Protein AF-A0AAW2AUR6-F1 (afdb_monomer_lite)

Sequence (109 aa):
MASLSLTTDLASWASHFQVKNNAVDNLLKILQKHGHTHLPSSARSLLKTPRHIPTMQKCGMEYLHYPLRQQLLNILKKYLAEEILDHDTINLSFSIDGLPLFKSSVKVM

Secondary structure (DSSP, 8-state):
-----HHHHHHHHHHHTT--HHHHHHHHHHHHHTT-TTS-SSHHHHTT--SS---EEETTEEE----HHHHHHHHHTTS-HHHHTT--------------SS-------

Organism: Culter alburnus (NCBI:txid194366)

Radius of gyration: 20.09 Å; chains: 1; bounding box: 43×45×40 Å

Structure (mmCIF, N/CA/C/O backbone):
data_AF-A0AAW2AUR6-F1
#
_entry.id   AF-A0AAW2AUR6-F1
#
loop_
_atom_site.group_PDB
_atom_site.id
_atom_site.type_symbol
_atom_site.label_atom_id
_atom_site.label_alt_id
_atom_site.label_comp_id
_atom_site.label_asym_id
_atom_site.label_entity_id
_atom_site.label_seq_id
_atom_site.pdbx_PDB_ins_code
_atom_site.Cartn_x
_atom_site.Cartn_y
_atom_site.Cartn_z
_atom_site.occupancy
_atom_site.B_iso_or_equiv
_atom_site.auth_seq_id
_atom_site.auth_comp_id
_atom_site.auth_asym_id
_atom_site.auth_atom_id
_atom_site.pdbx_PDB_model_num
ATOM 1 N N . MET A 1 1 ? -24.665 9.298 -9.744 1.00 34.56 1 MET A N 1
ATOM 2 C CA . MET A 1 1 ? -23.488 9.924 -9.105 1.00 34.56 1 MET A CA 1
ATOM 3 C C . MET A 1 1 ? -23.235 9.180 -7.806 1.00 34.56 1 MET A C 1
ATOM 5 O O . MET A 1 1 ? -24.076 9.254 -6.923 1.00 34.56 1 MET A O 1
ATOM 9 N N . ALA A 1 2 ? -22.188 8.354 -7.733 1.00 40.78 2 ALA A N 1
ATOM 10 C CA . ALA A 1 2 ? -21.896 7.599 -6.515 1.00 40.78 2 ALA A CA 1
ATOM 11 C C . ALA A 1 2 ? -21.442 8.582 -5.427 1.00 40.78 2 ALA A C 1
ATOM 13 O O . ALA A 1 2 ? -20.516 9.354 -5.658 1.00 40.78 2 ALA A O 1
ATOM 14 N N . SER A 1 3 ? -22.111 8.589 -4.274 1.00 44.19 3 SER A N 1
ATOM 15 C CA . SER A 1 3 ? -21.669 9.357 -3.110 1.00 44.19 3 SER A CA 1
ATOM 16 C C . SER A 1 3 ? -20.262 8.896 -2.725 1.00 44.19 3 SER A C 1
ATOM 18 O O . SER A 1 3 ? -20.088 7.738 -2.332 1.00 44.19 3 SER A O 1
ATOM 20 N N . LEU A 1 4 ? -19.266 9.772 -2.859 1.00 57.16 4 LEU A N 1
ATOM 21 C CA . LEU A 1 4 ? -17.928 9.541 -2.317 1.00 57.16 4 LEU A CA 1
ATOM 22 C C . LEU A 1 4 ? -18.075 9.379 -0.803 1.00 57.16 4 LEU A C 1
ATOM 24 O O . LEU A 1 4 ? -18.621 10.253 -0.130 1.00 57.16 4 LEU A O 1
ATOM 28 N N . SER A 1 5 ? -17.688 8.219 -0.276 1.00 85.19 5 SER A N 1
ATOM 29 C CA . SER A 1 5 ? -17.722 7.993 1.163 1.00 85.19 5 SER A CA 1
ATOM 30 C C . SER A 1 5 ? -16.418 8.496 1.767 1.00 85.19 5 SER A C 1
ATOM 32 O O . SER A 1 5 ? -15.353 8.393 1.161 1.00 85.19 5 SER A O 1
ATOM 34 N N . LEU A 1 6 ? -16.467 8.973 3.009 1.00 91.69 6 LEU A N 1
ATOM 35 C CA . LEU A 1 6 ? -15.263 9.350 3.755 1.00 91.69 6 LEU A CA 1
ATOM 36 C C . LEU A 1 6 ? -14.192 8.239 3.721 1.00 91.69 6 LEU A C 1
ATOM 38 O O . LEU A 1 6 ? -12.995 8.505 3.685 1.00 91.69 6 LEU A O 1
ATOM 42 N N . THR A 1 7 ? -14.623 6.976 3.675 1.00 92.00 7 THR A N 1
ATOM 43 C CA . THR A 1 7 ? -13.746 5.812 3.519 1.00 92.00 7 THR A CA 1
ATOM 44 C C . THR A 1 7 ? -12.966 5.829 2.201 1.00 92.00 7 THR A C 1
ATOM 46 O O . THR A 1 7 ? -11.772 5.537 2.215 1.00 92.00 7 THR A O 1
ATOM 49 N N . THR A 1 8 ? -13.604 6.153 1.069 1.00 91.25 8 THR A N 1
ATOM 50 C CA . THR A 1 8 ? -12.920 6.213 -0.234 1.00 91.25 8 THR A CA 1
ATOM 51 C C . THR A 1 8 ? -11.937 7.373 -0.305 1.00 91.25 8 THR A C 1
ATOM 53 O O . THR A 1 8 ? -10.833 7.188 -0.816 1.00 91.25 8 THR A O 1
ATOM 56 N N . ASP A 1 9 ? -12.285 8.521 0.274 1.00 94.06 9 ASP A N 1
ATOM 57 C CA . ASP A 1 9 ? -11.413 9.698 0.273 1.00 94.06 9 ASP A CA 1
ATOM 58 C C . ASP A 1 9 ? -10.175 9.469 1.142 1.00 94.06 9 ASP A C 1
ATOM 60 O O . ASP A 1 9 ? -9.055 9.725 0.704 1.00 94.06 9 ASP A O 1
ATOM 64 N N . LEU A 1 10 ? -10.349 8.882 2.330 1.00 95.38 10 LEU A N 1
ATOM 65 C CA . LEU A 1 10 ? -9.234 8.507 3.203 1.00 95.38 10 LEU A CA 1
ATOM 66 C C . LEU A 1 10 ? -8.331 7.445 2.565 1.00 95.38 10 LEU A C 1
ATOM 68 O O . LEU A 1 10 ? -7.110 7.531 2.686 1.00 95.38 10 LEU A O 1
ATOM 72 N N . ALA A 1 11 ? -8.905 6.452 1.879 1.00 93.81 11 ALA A N 1
ATOM 73 C CA . ALA A 1 11 ? -8.126 5.430 1.182 1.00 93.81 11 ALA A CA 1
ATOM 74 C C . ALA A 1 11 ? -7.310 6.027 0.021 1.00 93.81 11 ALA A C 1
ATOM 76 O O . ALA A 1 11 ? -6.135 5.686 -0.151 1.00 93.81 11 ALA A O 1
ATOM 77 N N . SER A 1 12 ? -7.921 6.937 -0.745 1.00 92.94 12 SER A N 1
ATOM 78 C CA . SER A 1 12 ? -7.265 7.664 -1.834 1.00 92.94 12 SER A CA 1
ATOM 79 C C . SER A 1 12 ? -6.147 8.560 -1.304 1.00 92.94 12 SER A C 1
ATOM 81 O O . SER A 1 12 ? -5.016 8.462 -1.770 1.00 92.94 12 SER A O 1
ATOM 83 N N . TRP A 1 13 ? -6.421 9.348 -0.261 1.00 96.00 13 TRP A N 1
ATOM 84 C CA . TRP A 1 13 ? -5.444 10.204 0.410 1.00 96.00 13 TRP A CA 1
ATOM 85 C C . TRP A 1 13 ? -4.244 9.406 0.932 1.00 96.00 13 TRP A C 1
ATOM 87 O O . TRP A 1 13 ? -3.100 9.726 0.609 1.00 96.00 13 TRP A O 1
ATOM 97 N N . ALA A 1 14 ? -4.493 8.327 1.677 1.00 95.44 14 ALA A N 1
ATOM 98 C CA . ALA A 1 14 ? -3.430 7.499 2.237 1.00 95.44 14 ALA A CA 1
ATOM 99 C C . ALA A 1 14 ? -2.537 6.902 1.138 1.00 95.44 14 ALA A C 1
ATOM 101 O O . ALA A 1 14 ? -1.313 6.883 1.273 1.00 95.44 14 ALA A O 1
ATOM 102 N N . SER A 1 15 ? -3.148 6.458 0.035 1.00 90.81 15 SER A N 1
ATOM 103 C CA . SER A 1 15 ? -2.433 5.884 -1.109 1.00 90.81 15 SER A CA 1
ATOM 104 C C . SER A 1 15 ? -1.677 6.942 -1.913 1.00 90.81 15 SER A C 1
ATOM 106 O O . SER A 1 15 ? -0.549 6.703 -2.336 1.00 90.81 15 SER A O 1
ATOM 108 N N . HIS A 1 16 ? -2.268 8.119 -2.114 1.00 92.06 16 HIS A N 1
ATOM 109 C CA . HIS A 1 16 ? -1.662 9.214 -2.865 1.00 92.06 16 HIS A CA 1
ATOM 110 C C . HIS A 1 16 ? -0.404 9.742 -2.169 1.00 92.06 16 HIS A C 1
ATOM 112 O O . HIS A 1 16 ? 0.638 9.875 -2.801 1.00 92.06 16 HIS A O 1
ATOM 118 N N . PHE A 1 17 ? -0.478 9.958 -0.854 1.00 94.19 17 PHE A N 1
ATOM 119 C CA . PHE A 1 17 ? 0.636 10.484 -0.061 1.00 94.19 17 PHE A CA 1
ATOM 120 C C . PHE A 1 17 ? 1.558 9.400 0.517 1.00 94.19 17 PHE A C 1
ATOM 122 O O . PHE A 1 17 ? 2.453 9.724 1.294 1.00 94.19 17 PHE A O 1
ATOM 129 N N . GLN A 1 18 ? 1.350 8.123 0.164 1.00 91.31 18 GLN A N 1
ATOM 130 C CA . GLN A 1 18 ? 2.140 6.989 0.670 1.00 91.31 18 GLN A CA 1
ATOM 131 C C . GLN A 1 18 ? 2.256 6.998 2.207 1.00 91.31 18 GLN A C 1
ATOM 133 O O . GLN A 1 18 ? 3.324 6.795 2.792 1.00 91.31 18 GLN A O 1
ATOM 138 N N . VAL A 1 19 ? 1.137 7.277 2.881 1.00 95.38 19 VAL A N 1
ATOM 139 C CA . VAL A 1 19 ? 1.097 7.435 4.337 1.00 95.38 19 VAL A CA 1
ATOM 140 C C . VAL A 1 19 ? 1.359 6.086 5.000 1.00 95.38 19 VAL A C 1
ATOM 142 O O . VAL A 1 19 ? 0.724 5.082 4.678 1.00 95.38 19 VAL A O 1
ATOM 145 N N . LYS A 1 20 ? 2.279 6.051 5.970 1.00 95.06 20 LYS A N 1
ATOM 146 C CA . LYS A 1 20 ? 2.590 4.824 6.714 1.00 95.06 20 LYS A CA 1
ATOM 147 C C . LYS A 1 20 ? 1.342 4.283 7.420 1.00 95.06 20 LYS A C 1
ATOM 149 O O . LYS A 1 20 ? 0.616 5.030 8.077 1.00 95.06 20 LYS A O 1
ATOM 154 N N . ASN A 1 21 ? 1.144 2.964 7.353 1.00 93.75 21 ASN A N 1
ATOM 155 C CA . ASN A 1 21 ? -0.037 2.294 7.913 1.00 93.75 21 ASN A CA 1
ATOM 156 C C . ASN A 1 21 ? -0.271 2.614 9.399 1.00 93.75 21 ASN A C 1
ATOM 158 O O . ASN A 1 21 ? -1.411 2.802 9.799 1.00 93.75 21 ASN A O 1
ATOM 162 N N . ASN A 1 22 ? 0.785 2.753 10.207 1.00 96.50 22 ASN A N 1
ATOM 163 C CA . ASN A 1 22 ? 0.653 3.104 11.626 1.00 96.50 22 ASN A CA 1
ATOM 164 C C . ASN A 1 22 ? 0.031 4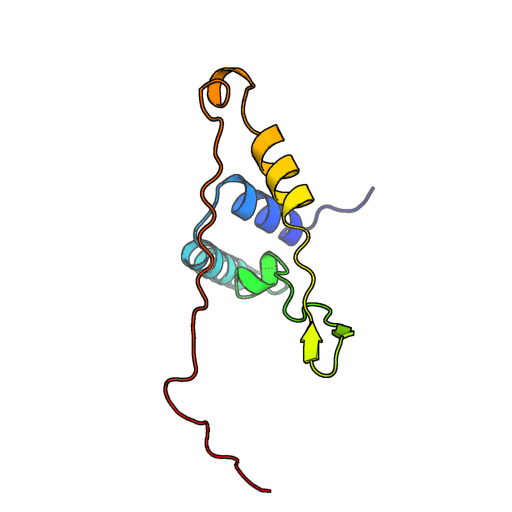.497 11.855 1.00 96.50 22 ASN A C 1
ATOM 166 O O . ASN A 1 22 ? -0.723 4.690 12.808 1.00 96.50 22 ASN A O 1
ATOM 170 N N . ALA A 1 23 ? 0.327 5.466 10.987 1.00 97.19 23 ALA A N 1
ATOM 171 C CA . ALA A 1 23 ? -0.255 6.801 11.041 1.00 97.19 23 ALA A CA 1
ATOM 172 C C . ALA A 1 23 ? -1.729 6.767 10.617 1.00 97.19 23 ALA A C 1
ATOM 174 O O . ALA A 1 23 ? -2.570 7.359 11.292 1.00 97.19 23 ALA A O 1
ATOM 175 N N . VAL A 1 24 ? -2.052 6.007 9.565 1.00 96.94 24 VAL A N 1
ATOM 176 C CA . VAL A 1 24 ? -3.438 5.776 9.129 1.00 96.94 24 VAL A CA 1
ATOM 177 C C . VAL A 1 24 ? -4.251 5.088 10.232 1.00 96.94 24 VAL A C 1
ATOM 179 O O . VAL A 1 24 ? -5.346 5.542 10.547 1.00 96.94 24 VAL A O 1
ATOM 182 N N . ASP A 1 25 ? -3.711 4.053 10.880 1.00 96.69 25 ASP A N 1
ATOM 183 C CA . ASP A 1 25 ? -4.362 3.354 11.996 1.00 96.69 25 ASP A CA 1
ATOM 184 C C . ASP A 1 25 ? -4.697 4.310 13.149 1.00 96.69 25 ASP A C 1
ATOM 186 O O . ASP A 1 25 ? -5.801 4.281 13.695 1.00 96.69 25 ASP A O 1
ATOM 190 N N . ASN A 1 26 ? -3.750 5.174 13.529 1.00 97.56 26 ASN A N 1
ATOM 191 C CA . ASN A 1 26 ? -3.971 6.158 14.587 1.00 97.56 26 ASN A CA 1
ATOM 192 C C . ASN A 1 26 ? -5.014 7.206 14.187 1.00 97.56 26 ASN A C 1
ATOM 194 O O . ASN A 1 26 ? -5.886 7.524 14.997 1.00 97.56 26 ASN A O 1
ATOM 198 N N . LEU A 1 27 ? -4.982 7.690 12.943 1.00 97.44 27 LEU A N 1
ATOM 199 C CA . LEU A 1 27 ? -5.990 8.613 12.425 1.00 97.44 27 LEU A CA 1
ATOM 200 C C . LEU A 1 27 ? -7.391 7.987 12.450 1.00 97.44 27 LEU A C 1
ATOM 202 O O . LEU A 1 27 ? -8.330 8.606 12.940 1.00 97.44 27 LEU A O 1
ATOM 206 N N . LEU A 1 28 ? -7.535 6.742 11.992 1.00 96.56 28 LEU A N 1
ATOM 207 C CA . LEU A 1 28 ? -8.817 6.033 11.993 1.00 96.56 28 LEU A CA 1
ATOM 208 C C . LEU A 1 28 ? -9.386 5.879 13.408 1.00 96.56 28 LEU A C 1
ATOM 210 O O . LEU A 1 28 ? -10.575 6.110 13.619 1.00 96.56 28 LEU A O 1
ATOM 214 N N . LYS A 1 29 ? -8.539 5.573 14.400 1.00 96.25 29 LYS A N 1
ATOM 215 C CA . LYS A 1 29 ? -8.949 5.522 15.814 1.00 96.25 29 LYS A CA 1
ATOM 216 C C . LYS A 1 29 ? -9.431 6.878 16.328 1.00 96.25 29 LYS A C 1
ATOM 218 O O . LYS A 1 29 ? -1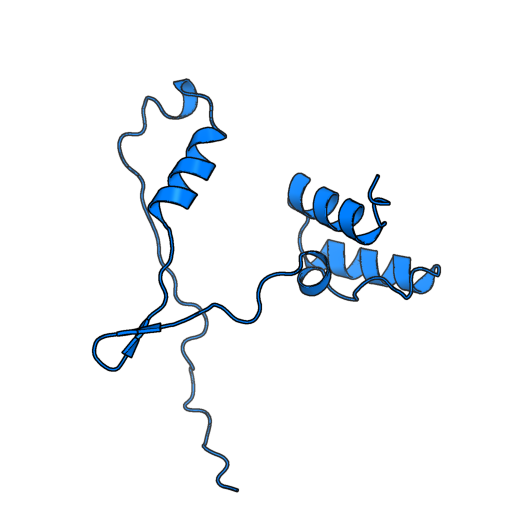0.395 6.921 17.088 1.00 96.25 29 LYS A O 1
ATOM 223 N N . ILE A 1 30 ? -8.776 7.975 15.939 1.00 97.25 30 ILE A N 1
ATOM 224 C CA . ILE A 1 30 ? -9.223 9.332 16.285 1.00 97.25 30 ILE A CA 1
ATOM 225 C C . ILE A 1 30 ? -10.600 9.585 15.663 1.00 97.25 30 ILE A C 1
ATOM 227 O O . ILE A 1 30 ? -11.538 9.929 16.374 1.00 97.25 30 ILE A O 1
ATOM 231 N N . LEU A 1 31 ? -10.767 9.330 14.366 1.00 96.06 31 LEU A N 1
ATOM 232 C CA . LEU A 1 31 ? -12.034 9.562 13.667 1.00 96.06 31 LEU A CA 1
ATOM 233 C C . LEU A 1 31 ? -13.190 8.737 14.253 1.00 96.06 31 LEU A C 1
ATOM 235 O O . LEU A 1 31 ? -14.292 9.259 14.425 1.00 96.06 31 LEU A O 1
ATOM 239 N N . GLN A 1 32 ? -12.943 7.482 14.635 1.00 95.50 32 GLN A N 1
ATOM 240 C CA . GLN A 1 32 ? -13.938 6.650 15.318 1.00 95.50 32 GLN A CA 1
ATOM 241 C C . GLN A 1 32 ? -14.395 7.260 16.648 1.00 95.50 32 GLN A C 1
ATOM 243 O O . GLN A 1 32 ? -15.594 7.274 16.927 1.00 95.50 32 GLN A O 1
ATOM 248 N N . LYS A 1 33 ? -13.467 7.811 17.446 1.00 96.44 33 LYS A N 1
ATOM 249 C CA . LYS A 1 33 ? -13.797 8.509 18.703 1.00 96.44 33 LYS A CA 1
ATOM 250 C C . LYS A 1 33 ? -14.652 9.757 18.480 1.00 96.44 33 LYS A C 1
ATOM 252 O O . LYS A 1 33 ? -15.404 10.134 19.371 1.00 96.44 33 LYS A O 1
ATOM 257 N N . HIS A 1 34 ? -14.561 10.370 17.302 1.00 96.69 34 HIS A N 1
ATOM 258 C CA . HIS A 1 34 ? -15.307 11.572 16.928 1.00 96.69 34 HIS A C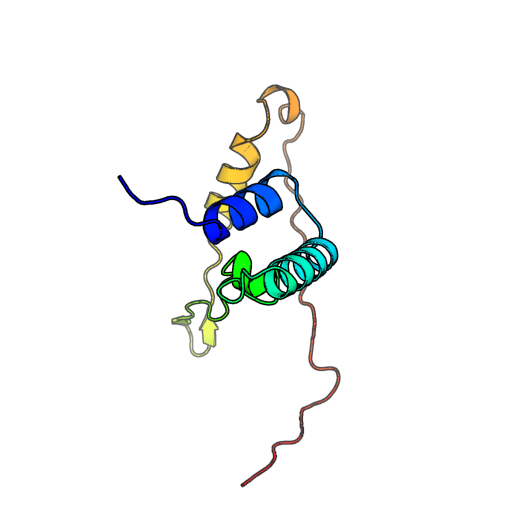A 1
ATOM 259 C C . HIS A 1 34 ? -16.548 11.282 16.064 1.00 96.69 34 HIS A C 1
ATOM 261 O O . HIS A 1 34 ? -16.996 12.142 15.314 1.00 96.69 34 HIS A O 1
ATOM 267 N N . GLY A 1 35 ? -17.132 10.084 16.178 1.00 93.25 35 GLY A N 1
ATOM 268 C CA . GLY A 1 35 ? -18.439 9.767 15.585 1.00 93.25 35 GLY A CA 1
ATOM 269 C C . GLY A 1 35 ? -18.389 9.053 14.234 1.00 93.25 35 GLY A C 1
ATOM 270 O O . GLY A 1 35 ? -19.428 8.648 13.717 1.00 93.25 35 GLY A O 1
ATOM 271 N N . HIS A 1 36 ? -17.203 8.794 13.680 1.00 94.31 36 HIS A N 1
ATOM 272 C CA . HIS A 1 36 ? -17.051 8.008 12.452 1.00 94.31 36 HIS A CA 1
ATOM 273 C C . HIS A 1 36 ? -16.892 6.508 12.746 1.00 94.31 36 HIS A C 1
ATOM 275 O O . HIS A 1 36 ? -15.961 5.858 12.273 1.00 94.31 36 HIS A O 1
ATOM 281 N N . THR A 1 37 ? -17.805 5.935 13.535 1.00 92.56 37 THR A N 1
ATOM 282 C CA . THR A 1 37 ? -17.752 4.528 13.990 1.00 92.56 37 THR A CA 1
ATOM 283 C C . THR A 1 37 ? -17.847 3.503 12.856 1.00 92.56 37 THR A C 1
ATOM 285 O O . THR A 1 37 ? -17.429 2.362 13.023 1.00 92.56 37 THR A O 1
ATOM 288 N N . HIS A 1 38 ? -18.352 3.910 11.690 1.00 91.25 38 HIS A N 1
ATOM 289 C CA . HIS A 1 38 ? -18.414 3.088 10.480 1.00 91.25 38 HIS A CA 1
ATOM 290 C C . HIS A 1 38 ? -17.049 2.902 9.792 1.00 91.25 38 HIS A C 1
ATOM 292 O O . HIS A 1 38 ? -16.920 2.044 8.918 1.00 91.25 38 HIS A O 1
ATOM 298 N N . LEU A 1 39 ? -16.035 3.708 10.136 1.00 93.38 39 LEU A N 1
ATOM 299 C CA . LEU A 1 39 ? -14.703 3.574 9.554 1.00 93.38 39 LEU A CA 1
ATOM 300 C C . LEU A 1 39 ? -13.985 2.334 10.103 1.00 93.38 39 LEU A C 1
ATOM 302 O O . LEU A 1 39 ? -14.121 2.008 11.282 1.00 93.38 39 LEU A O 1
ATOM 306 N N . PRO A 1 40 ? -13.162 1.657 9.288 1.00 92.19 40 PRO A N 1
ATOM 307 C CA . PRO A 1 40 ? -12.360 0.533 9.755 1.00 92.19 40 PRO A CA 1
ATOM 308 C C . PRO A 1 40 ? -11.312 0.975 10.782 1.00 92.19 40 PRO A C 1
ATOM 310 O O . PRO A 1 40 ? -10.861 2.113 10.775 1.00 92.19 40 PRO A O 1
ATOM 313 N N . SER A 1 41 ? -10.872 0.050 11.636 1.00 87.81 41 SER A N 1
ATOM 314 C CA . SER A 1 41 ? -9.864 0.309 12.678 1.00 87.81 41 SER A CA 1
ATOM 315 C C . SER A 1 41 ? -8.414 0.215 12.198 1.00 87.81 41 SER A C 1
ATOM 317 O O . SER A 1 41 ? -7.501 0.499 12.971 1.00 87.81 41 SER A O 1
ATOM 319 N N . SER A 1 42 ? -8.192 -0.218 10.953 1.00 91.94 42 SER A N 1
ATOM 320 C CA . SER A 1 42 ? -6.852 -0.363 10.387 1.00 91.94 42 SER A CA 1
ATOM 321 C C . SER A 1 42 ? -6.776 0.058 8.924 1.00 91.94 42 SER A C 1
ATOM 323 O O . SER A 1 42 ? -7.724 -0.127 8.154 1.00 91.94 42 SER A O 1
ATOM 325 N N . ALA A 1 43 ? -5.599 0.536 8.533 1.00 92.50 43 ALA A N 1
ATOM 326 C CA . ALA A 1 43 ? -5.192 0.878 7.183 1.00 92.50 43 ALA A CA 1
ATOM 327 C C . ALA A 1 43 ? -5.406 -0.293 6.224 1.00 92.50 43 ALA A C 1
ATOM 329 O O . ALA A 1 43 ? -5.918 -0.108 5.128 1.00 92.50 43 ALA A O 1
ATOM 330 N N . ARG A 1 44 ? -5.111 -1.525 6.657 1.00 87.62 44 ARG A N 1
ATOM 331 C CA . ARG A 1 44 ? -5.321 -2.734 5.845 1.00 87.62 44 ARG A CA 1
ATOM 332 C C . ARG A 1 44 ? -6.787 -2.911 5.445 1.00 87.62 44 ARG A C 1
ATOM 334 O O . ARG A 1 44 ? -7.081 -3.257 4.303 1.00 87.62 44 ARG A O 1
ATOM 341 N N . SER A 1 45 ? -7.701 -2.675 6.385 1.00 90.19 45 SER A N 1
ATOM 342 C CA . SER A 1 45 ? -9.141 -2.741 6.128 1.00 90.19 45 SER A CA 1
ATOM 343 C C . SER A 1 45 ? -9.638 -1.531 5.327 1.00 90.19 45 SER A C 1
ATOM 345 O O . SER A 1 45 ? -10.489 -1.703 4.459 1.00 90.19 45 SER A O 1
ATOM 347 N N . LEU A 1 46 ? -9.083 -0.335 5.564 1.00 92.62 46 LEU A N 1
ATOM 348 C CA . LEU A 1 46 ? -9.380 0.880 4.791 1.00 92.62 46 LEU A CA 1
ATOM 349 C C . LEU A 1 46 ? -9.004 0.725 3.313 1.00 92.62 46 LEU A C 1
ATOM 351 O O . LEU A 1 46 ? -9.816 0.989 2.432 1.00 92.62 46 LEU A O 1
ATOM 355 N N . LEU A 1 47 ? -7.787 0.247 3.057 1.00 89.81 47 LEU A N 1
ATOM 356 C CA . LEU A 1 47 ? -7.212 0.066 1.725 1.00 89.81 47 LEU A CA 1
ATOM 357 C C . LEU A 1 47 ? -7.707 -1.204 1.023 1.00 89.81 47 LEU A C 1
ATOM 359 O O . LEU A 1 47 ? -7.323 -1.459 -0.116 1.00 89.81 47 LEU A O 1
ATOM 363 N N . LYS A 1 48 ? -8.546 -2.008 1.694 1.00 83.31 48 LYS A N 1
ATOM 364 C CA . LYS A 1 48 ? -9.101 -3.269 1.182 1.00 83.31 48 LYS A CA 1
ATOM 365 C C . LYS A 1 48 ? -8.033 -4.183 0.575 1.00 83.31 48 LYS A C 1
ATOM 367 O O . LYS A 1 48 ? -8.260 -4.805 -0.462 1.00 83.31 48 LYS A O 1
ATOM 372 N N . THR A 1 49 ? -6.866 -4.276 1.218 1.00 76.56 49 THR A N 1
ATOM 373 C CA . THR A 1 49 ? -5.802 -5.156 0.728 1.00 76.56 49 THR A CA 1
ATOM 374 C C . THR A 1 49 ? -6.336 -6.596 0.670 1.00 76.56 49 THR A C 1
ATOM 376 O O . THR A 1 49 ? -6.836 -7.080 1.694 1.00 76.56 49 THR A O 1
ATOM 379 N N . PRO A 1 50 ? -6.271 -7.282 -0.488 1.00 71.12 50 PRO A N 1
ATOM 380 C CA . PRO A 1 50 ? -6.818 -8.627 -0.633 1.00 71.12 50 PRO A CA 1
ATOM 381 C C . PRO A 1 50 ? -6.244 -9.583 0.418 1.00 71.12 50 PRO A C 1
ATOM 383 O O . PRO A 1 50 ? -5.029 -9.681 0.577 1.00 71.12 50 PRO A O 1
ATOM 386 N N . ARG A 1 51 ? -7.120 -10.279 1.154 1.00 70.25 51 ARG A N 1
ATOM 387 C CA . ARG A 1 51 ? -6.724 -11.326 2.121 1.00 70.25 51 ARG A CA 1
ATOM 388 C C . ARG A 1 51 ? -6.637 -12.707 1.489 1.00 70.25 51 ARG A C 1
ATOM 390 O O . ARG A 1 51 ? -5.916 -13.561 1.985 1.00 70.25 51 ARG A O 1
ATOM 397 N N . HIS A 1 52 ? -7.403 -12.906 0.427 1.00 75.88 52 HIS A N 1
ATOM 398 C CA . HIS A 1 52 ? -7.430 -14.130 -0.343 1.00 75.88 52 HIS A CA 1
ATOM 399 C C . HIS A 1 52 ? -6.942 -13.796 -1.742 1.00 75.88 52 HIS A C 1
ATOM 401 O O . HIS A 1 52 ? -7.499 -12.914 -2.402 1.00 75.88 52 HIS A O 1
ATOM 407 N N . ILE A 1 53 ? -5.888 -14.475 -2.169 1.00 80.06 53 ILE A N 1
ATOM 408 C CA . ILE A 1 53 ? -5.358 -14.340 -3.516 1.00 80.06 53 ILE A CA 1
ATOM 409 C C . ILE A 1 53 ? -5.816 -15.587 -4.270 1.00 80.06 53 ILE A C 1
ATOM 411 O O . ILE A 1 53 ? -5.590 -16.686 -3.771 1.00 80.06 53 ILE A O 1
ATOM 415 N N . PRO A 1 54 ? -6.505 -15.452 -5.413 1.00 83.00 54 PRO A N 1
ATOM 416 C CA . PRO A 1 54 ? -6.945 -16.610 -6.173 1.00 83.00 54 PRO A CA 1
ATOM 417 C C . PRO A 1 54 ? -5.730 -17.419 -6.630 1.00 83.00 54 PRO A C 1
ATOM 419 O O . PRO A 1 54 ? -4.853 -16.913 -7.335 1.00 83.00 54 PRO A O 1
ATOM 422 N N . THR A 1 55 ? -5.698 -18.676 -6.215 1.00 89.12 55 THR A N 1
ATOM 423 C CA . THR A 1 55 ? -4.720 -19.675 -6.631 1.00 89.12 55 THR A CA 1
ATOM 424 C C . THR A 1 55 ? -5.388 -20.682 -7.563 1.00 89.12 55 THR A C 1
ATOM 426 O O . THR A 1 55 ? -6.613 -20.816 -7.600 1.00 89.12 55 THR A O 1
ATOM 429 N N . MET A 1 56 ? -4.588 -21.381 -8.362 1.00 91.94 56 MET A N 1
ATOM 430 C CA . MET A 1 56 ? -5.055 -22.486 -9.197 1.00 91.94 56 MET A CA 1
ATOM 431 C C . MET A 1 56 ? -4.204 -23.725 -8.970 1.00 91.94 56 MET A C 1
ATOM 433 O O . MET A 1 56 ? -3.028 -23.620 -8.643 1.00 91.94 56 MET A O 1
ATOM 437 N N . GLN A 1 57 ? -4.777 -24.906 -9.176 1.00 94.12 57 GLN A N 1
ATOM 438 C CA . GLN A 1 57 ? -4.006 -26.145 -9.144 1.00 94.12 57 GLN A CA 1
ATOM 439 C C . GLN A 1 57 ? -3.284 -26.342 -10.476 1.00 94.12 57 GLN A C 1
ATOM 441 O O . GLN A 1 57 ? -3.908 -26.345 -11.538 1.00 94.12 57 GLN A O 1
ATOM 446 N N . LYS A 1 58 ? -1.961 -26.509 -10.429 1.00 90.94 58 LYS A N 1
ATOM 447 C CA . LYS A 1 58 ? -1.131 -26.765 -11.609 1.00 90.94 58 LYS A CA 1
ATOM 448 C C . LYS A 1 58 ? -0.016 -27.742 -11.259 1.00 90.94 58 LYS A C 1
ATOM 450 O O . LYS A 1 58 ? 0.736 -27.511 -10.321 1.00 90.94 58 LYS A O 1
ATOM 455 N N . CYS A 1 59 ? 0.091 -28.832 -12.020 1.00 91.44 59 CYS A N 1
ATOM 456 C CA . CYS A 1 59 ? 1.093 -29.887 -11.803 1.00 91.44 59 CYS A CA 1
ATOM 457 C C . CYS A 1 59 ? 1.109 -30.442 -10.361 1.00 91.44 59 CYS A C 1
ATOM 459 O O . CYS A 1 59 ? 2.173 -30.724 -9.821 1.00 91.44 59 CYS A O 1
ATOM 461 N N . GLY A 1 60 ? -0.064 -30.561 -9.726 1.00 91.62 60 GLY A N 1
ATOM 462 C CA . GLY A 1 60 ? -0.186 -31.038 -8.342 1.00 91.62 60 GLY A CA 1
ATOM 463 C C . GLY A 1 60 ? 0.236 -30.029 -7.268 1.00 91.62 60 GLY A C 1
ATOM 464 O O . GLY A 1 60 ? 0.357 -30.408 -6.108 1.00 91.62 60 GLY A O 1
ATOM 465 N N . MET A 1 61 ? 0.467 -28.766 -7.635 1.00 89.50 61 MET A N 1
ATOM 466 C CA . MET A 1 61 ? 0.810 -27.695 -6.702 1.00 89.50 61 MET A CA 1
ATOM 467 C C . MET A 1 61 ? -0.195 -26.550 -6.767 1.00 89.50 61 MET A C 1
ATOM 469 O O . MET A 1 61 ? -0.756 -26.242 -7.823 1.00 89.50 61 MET A O 1
ATOM 473 N N . GLU A 1 62 ? -0.357 -25.869 -5.634 1.00 87.69 62 GLU A N 1
ATOM 474 C CA . GLU A 1 62 ? -1.040 -24.585 -5.597 1.00 87.69 62 GLU A CA 1
ATOM 475 C C . GLU A 1 62 ? -0.165 -23.526 -6.281 1.00 87.69 62 GLU A C 1
ATOM 477 O O . GLU A 1 62 ? 0.976 -23.271 -5.898 1.00 87.69 62 GLU A O 1
ATOM 482 N N . TYR A 1 63 ? -0.697 -22.940 -7.345 1.00 89.00 63 TYR A N 1
ATOM 483 C CA . TYR A 1 63 ? -0.015 -21.988 -8.201 1.00 89.00 63 TYR A CA 1
ATOM 484 C C . TYR A 1 63 ? -0.671 -20.616 -8.095 1.00 89.00 63 TYR A C 1
ATOM 486 O O . TYR A 1 63 ? -1.881 -20.462 -8.280 1.00 89.00 63 TYR A O 1
ATOM 494 N N . LEU A 1 64 ? 0.160 -19.600 -7.885 1.00 87.00 64 LEU A N 1
ATOM 495 C CA . LEU A 1 64 ? -0.225 -18.199 -7.935 1.00 87.00 64 LEU A CA 1
ATOM 496 C C . LEU A 1 64 ? 0.367 -17.538 -9.186 1.00 87.00 64 LEU A C 1
ATOM 498 O O . LEU A 1 64 ? 1.587 -17.493 -9.350 1.00 87.00 64 LEU A O 1
ATOM 502 N N . HIS A 1 65 ? -0.486 -16.977 -10.051 1.00 87.44 65 HIS A N 1
ATOM 503 C CA . HIS A 1 65 ? -0.021 -16.133 -11.151 1.00 87.44 65 HIS A CA 1
ATOM 504 C C . HIS A 1 65 ? 0.146 -14.688 -10.682 1.00 87.44 65 HIS A C 1
ATOM 506 O O . HIS A 1 65 ? -0.842 -14.009 -10.401 1.00 87.44 65 HIS A O 1
ATOM 512 N N . TYR A 1 66 ? 1.379 -14.187 -10.659 1.00 84.00 66 TYR A N 1
ATOM 513 C CA . TYR A 1 66 ? 1.629 -12.759 -10.482 1.00 84.00 66 TYR A CA 1
ATOM 514 C C . TYR A 1 66 ? 1.804 -12.100 -11.862 1.00 84.00 66 TYR A C 1
ATOM 516 O O . TYR A 1 66 ? 2.750 -12.461 -12.568 1.00 84.00 66 TYR A O 1
ATOM 524 N N . PRO A 1 67 ? 0.944 -11.147 -12.282 1.00 85.81 67 PRO A N 1
ATOM 525 C CA . PRO A 1 67 ? 1.008 -10.512 -13.604 1.00 85.81 67 PRO A CA 1
ATOM 526 C C . PRO A 1 67 ? 2.137 -9.467 -13.674 1.00 85.81 67 PRO A C 1
ATOM 528 O O . PRO A 1 67 ? 1.919 -8.281 -13.931 1.00 85.81 67 PRO A O 1
ATOM 531 N N . LEU A 1 68 ? 3.367 -9.917 -13.423 1.00 89.69 68 LEU A N 1
ATOM 532 C CA . LEU A 1 68 ? 4.542 -9.087 -13.191 1.00 89.69 68 LEU A CA 1
ATOM 533 C C . LEU A 1 68 ? 4.799 -8.107 -14.336 1.00 89.69 68 LEU A C 1
ATOM 535 O O . LEU A 1 68 ? 4.968 -6.918 -14.095 1.00 89.69 68 LEU A O 1
ATOM 539 N N . ARG A 1 69 ? 4.742 -8.584 -15.585 1.00 90.88 69 ARG A N 1
ATOM 540 C CA . ARG A 1 69 ? 4.935 -7.750 -16.780 1.00 90.88 69 ARG A CA 1
ATOM 541 C C . ARG A 1 69 ? 3.976 -6.562 -16.810 1.00 90.88 69 ARG A C 1
ATOM 543 O O . ARG A 1 69 ? 4.410 -5.436 -17.019 1.00 90.88 69 ARG A O 1
ATOM 550 N N . GLN A 1 70 ? 2.681 -6.807 -16.606 1.00 90.88 70 GLN A N 1
ATOM 551 C CA . GLN A 1 70 ? 1.673 -5.749 -16.662 1.00 90.88 70 GLN A CA 1
ATOM 552 C C . GLN A 1 70 ? 1.901 -4.718 -15.554 1.00 90.88 70 GLN A C 1
ATOM 554 O O . GLN A 1 70 ? 1.785 -3.519 -15.793 1.00 90.88 70 GLN A O 1
ATOM 559 N N . GLN A 1 71 ? 2.267 -5.182 -14.358 1.00 89.44 71 GLN A N 1
ATOM 560 C CA . GLN A 1 71 ? 2.537 -4.298 -13.230 1.00 89.44 71 GLN A CA 1
ATOM 561 C C . GLN A 1 71 ? 3.804 -3.470 -13.430 1.00 89.44 71 GLN A C 1
ATOM 563 O O . GLN A 1 71 ? 3.779 -2.272 -13.165 1.00 89.44 71 GLN A O 1
ATOM 568 N N . LEU A 1 72 ? 4.872 -4.059 -13.972 1.00 91.19 72 LEU A N 1
ATOM 569 C CA . LEU A 1 72 ? 6.079 -3.318 -14.339 1.00 91.19 72 LEU A CA 1
ATOM 570 C C . LEU A 1 72 ? 5.772 -2.250 -15.392 1.00 91.19 72 LEU A C 1
ATOM 572 O O . LEU A 1 72 ? 6.155 -1.101 -15.210 1.00 91.19 72 LEU A O 1
ATOM 576 N N . LEU A 1 73 ? 4.994 -2.576 -16.428 1.00 90.69 73 LEU A N 1
ATOM 577 C CA . LEU A 1 73 ? 4.557 -1.588 -17.422 1.00 90.69 73 LEU A CA 1
ATOM 578 C C . LEU A 1 73 ? 3.748 -0.447 -16.790 1.00 90.69 73 LEU A C 1
ATOM 580 O O . LEU A 1 73 ? 3.931 0.710 -17.153 1.00 90.69 73 LEU A O 1
ATOM 584 N N . ASN A 1 74 ? 2.864 -0.752 -15.838 1.00 89.12 74 ASN A N 1
ATOM 585 C CA . ASN A 1 74 ? 2.088 0.266 -15.129 1.00 89.12 74 ASN A CA 1
ATOM 586 C C . ASN A 1 74 ? 2.968 1.179 -14.261 1.00 89.12 74 ASN A C 1
ATOM 588 O O . ASN A 1 74 ? 2.630 2.347 -14.087 1.00 89.12 74 ASN A O 1
ATOM 592 N N . ILE A 1 75 ? 4.065 0.658 -13.704 1.00 88.19 75 ILE A N 1
ATOM 593 C CA . ILE A 1 75 ? 5.041 1.440 -12.936 1.00 88.19 75 ILE A CA 1
ATOM 594 C C . ILE A 1 75 ? 5.862 2.323 -13.876 1.00 88.19 75 ILE A C 1
ATOM 596 O O . ILE A 1 75 ? 5.924 3.525 -13.654 1.00 88.19 75 ILE A O 1
ATOM 600 N N . LEU A 1 76 ? 6.421 1.755 -14.948 1.00 88.38 76 LEU A N 1
ATOM 601 C CA . LEU A 1 76 ? 7.259 2.480 -15.910 1.00 88.38 76 LEU A CA 1
ATOM 602 C C . LEU A 1 76 ? 6.514 3.647 -16.570 1.00 88.38 76 LEU A C 1
ATOM 604 O O . LEU A 1 76 ? 7.090 4.707 -16.763 1.00 88.38 76 LEU A O 1
ATOM 608 N N . LYS A 1 77 ? 5.207 3.499 -16.824 1.00 88.94 77 LYS A N 1
ATOM 609 C CA . LYS A 1 77 ? 4.345 4.578 -17.345 1.00 88.94 77 LYS A CA 1
ATOM 610 C C . LYS A 1 77 ? 4.234 5.811 -16.438 1.00 88.94 77 LYS A C 1
ATOM 612 O O . LYS A 1 77 ? 3.685 6.814 -16.880 1.00 88.94 77 LYS A O 1
ATOM 617 N N . LYS A 1 78 ? 4.660 5.728 -15.174 1.00 87.06 78 LYS A N 1
ATOM 618 C CA . LYS A 1 78 ? 4.629 6.859 -14.232 1.00 87.06 78 LYS A CA 1
ATOM 619 C C . LYS A 1 78 ? 5.853 7.767 -14.346 1.00 87.06 78 LYS A C 1
ATOM 621 O O . LYS A 1 78 ? 5.818 8.848 -13.771 1.00 87.06 78 LYS A O 1
ATOM 626 N N . TYR A 1 79 ? 6.895 7.321 -15.041 1.00 87.69 79 TYR A N 1
ATOM 627 C CA . TYR A 1 79 ? 8.141 8.054 -15.234 1.00 87.69 79 TYR A CA 1
ATOM 628 C C . TYR A 1 79 ? 8.160 8.705 -16.615 1.00 87.69 79 TYR A C 1
ATOM 630 O O . TYR A 1 79 ? 7.545 8.196 -17.560 1.00 87.69 79 TYR A O 1
ATOM 638 N N . LEU A 1 80 ? 8.861 9.830 -16.737 1.00 88.69 80 LEU A N 1
ATOM 639 C CA . LEU A 1 80 ? 9.120 10.437 -18.042 1.00 88.69 80 LEU A CA 1
ATOM 640 C C . LEU A 1 80 ? 10.136 9.582 -18.805 1.00 88.69 80 LEU A C 1
ATOM 642 O O . LEU A 1 80 ? 11.020 8.980 -18.202 1.00 88.69 80 LEU A O 1
ATOM 646 N N . ALA A 1 81 ? 10.033 9.529 -20.136 1.00 85.06 81 ALA A N 1
ATOM 647 C CA . ALA A 1 81 ? 10.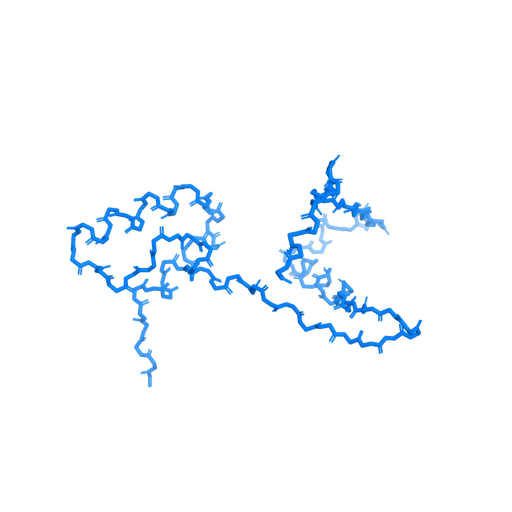921 8.698 -20.956 1.00 85.06 81 ALA A CA 1
ATOM 648 C C . ALA A 1 81 ? 12.409 9.043 -20.749 1.00 85.06 81 ALA A C 1
ATOM 650 O O . ALA A 1 81 ? 13.252 8.151 -20.754 1.00 85.06 81 ALA A O 1
ATOM 651 N N . GLU A 1 82 ? 12.710 10.321 -20.511 1.00 88.00 82 GLU A N 1
ATOM 652 C CA . GLU A 1 82 ? 14.054 10.832 -20.217 1.00 88.00 82 GLU A CA 1
ATOM 653 C C . GLU A 1 82 ? 14.640 10.274 -18.911 1.00 88.00 82 GLU A C 1
ATOM 655 O O . GLU A 1 82 ? 15.846 10.079 -18.824 1.00 88.00 82 GLU A O 1
ATOM 660 N N . GLU A 1 83 ? 13.806 9.962 -17.914 1.00 84.81 83 GLU A N 1
ATOM 661 C CA . GLU A 1 83 ? 14.246 9.463 -16.599 1.00 84.81 83 GLU A CA 1
ATOM 662 C C . GLU A 1 83 ? 14.652 7.983 -16.624 1.00 84.81 83 GLU A C 1
ATOM 664 O O . GLU A 1 83 ? 15.301 7.495 -15.701 1.00 84.81 83 GLU A O 1
ATOM 669 N N . ILE A 1 84 ? 14.244 7.251 -17.662 1.00 85.44 84 ILE A N 1
ATOM 670 C CA . ILE A 1 84 ? 14.468 5.805 -17.811 1.00 85.44 84 ILE A CA 1
ATOM 671 C C . ILE A 1 84 ? 15.292 5.454 -19.053 1.00 85.44 84 ILE A C 1
ATOM 673 O O . ILE A 1 84 ? 15.545 4.280 -19.306 1.00 85.44 84 ILE A O 1
ATOM 677 N N . LEU A 1 85 ? 15.724 6.461 -19.814 1.00 82.69 85 LEU A N 1
ATOM 678 C CA . LEU A 1 85 ? 16.437 6.313 -21.084 1.00 82.69 85 LEU A CA 1
ATOM 679 C C . LEU A 1 85 ? 17.801 5.622 -20.917 1.00 82.69 85 LEU A C 1
ATOM 681 O O . LEU A 1 85 ? 18.183 4.817 -21.763 1.00 82.69 85 LEU A O 1
ATOM 685 N N . ASP A 1 86 ? 18.470 5.869 -19.789 1.00 85.31 86 ASP A N 1
ATOM 686 C CA . ASP A 1 86 ? 19.767 5.274 -19.440 1.00 85.31 86 ASP A CA 1
ATOM 687 C C . ASP A 1 86 ? 19.638 3.935 -18.681 1.00 85.31 86 ASP A C 1
ATOM 689 O O . ASP A 1 86 ? 20.628 3.381 -18.198 1.00 85.31 86 ASP A O 1
ATOM 693 N N . HIS A 1 87 ? 18.419 3.397 -18.554 1.00 84.00 87 HIS A N 1
ATOM 694 C CA . HIS A 1 87 ? 18.141 2.147 -17.850 1.00 84.00 87 HIS A CA 1
ATOM 695 C C . HIS A 1 87 ? 17.668 1.056 -18.819 1.00 84.00 87 HIS A C 1
ATOM 697 O O . HIS A 1 87 ? 16.504 0.989 -19.207 1.00 84.00 87 HIS A O 1
ATOM 703 N N . ASP A 1 88 ? 18.570 0.142 -19.163 1.00 87.00 88 ASP A N 1
ATOM 704 C CA . ASP A 1 88 ? 18.304 -1.024 -20.015 1.00 87.00 88 ASP A CA 1
ATOM 705 C C . ASP A 1 88 ? 17.906 -2.285 -19.225 1.00 87.00 88 ASP A C 1
ATOM 707 O O . ASP A 1 88 ? 17.426 -3.272 -19.790 1.00 87.00 88 ASP A O 1
ATOM 711 N N . THR A 1 89 ? 18.083 -2.257 -17.904 1.00 88.81 89 THR A N 1
ATOM 712 C CA . THR A 1 89 ? 17.941 -3.414 -17.021 1.00 88.81 89 THR A CA 1
ATOM 713 C C . THR A 1 89 ? 17.028 -3.120 -15.832 1.00 88.81 89 THR A C 1
ATOM 715 O O . THR A 1 89 ? 17.078 -2.060 -15.212 1.00 88.81 89 THR A O 1
ATOM 718 N N . ILE A 1 90 ? 16.182 -4.098 -15.484 1.00 86.69 90 ILE A N 1
ATOM 719 C CA . ILE A 1 90 ? 15.331 -4.061 -14.288 1.00 86.69 90 ILE A CA 1
ATOM 720 C C . ILE A 1 90 ? 15.765 -5.190 -13.360 1.00 86.69 90 ILE A C 1
ATOM 722 O O . ILE A 1 90 ? 15.549 -6.367 -13.648 1.00 86.69 90 ILE A O 1
ATOM 726 N N . ASN A 1 91 ? 16.339 -4.822 -12.217 1.00 89.56 91 ASN A N 1
ATOM 727 C CA . ASN A 1 91 ? 16.694 -5.770 -11.169 1.00 89.56 91 ASN A CA 1
ATOM 728 C C . ASN A 1 91 ? 15.469 -6.072 -10.302 1.00 89.56 91 ASN A C 1
ATOM 730 O O . ASN A 1 91 ? 14.917 -5.187 -9.648 1.00 89.56 91 ASN A O 1
ATOM 734 N N . LEU A 1 92 ? 15.045 -7.334 -10.294 1.00 88.12 92 LEU A N 1
ATOM 735 C CA . LEU A 1 92 ? 13.910 -7.807 -9.508 1.00 88.12 92 LEU A CA 1
ATOM 736 C C . LEU A 1 92 ? 14.415 -8.637 -8.331 1.00 88.12 92 LEU A C 1
ATOM 738 O O . LEU A 1 92 ? 15.085 -9.649 -8.526 1.00 88.12 92 LEU A O 1
ATOM 742 N N . SER A 1 93 ? 14.060 -8.227 -7.115 1.00 87.81 93 SER A N 1
ATOM 743 C CA . SER A 1 93 ? 14.323 -8.999 -5.901 1.00 87.81 93 SER A CA 1
ATOM 744 C C . SER A 1 93 ? 13.019 -9.586 -5.377 1.00 87.81 93 SER A C 1
ATOM 746 O O . SER A 1 93 ? 12.067 -8.855 -5.099 1.00 87.81 93 SER A O 1
ATOM 748 N N . PHE A 1 94 ? 12.975 -10.911 -5.258 1.00 82.44 94 PHE A N 1
ATOM 749 C CA . PHE A 1 94 ? 11.856 -11.630 -4.660 1.00 82.44 94 PHE A CA 1
ATOM 750 C C . PHE A 1 94 ? 12.281 -12.111 -3.281 1.00 82.44 94 PHE A C 1
ATOM 752 O O . PHE A 1 94 ? 13.147 -12.973 -3.151 1.00 82.44 94 PHE A O 1
ATOM 759 N N . SER A 1 95 ? 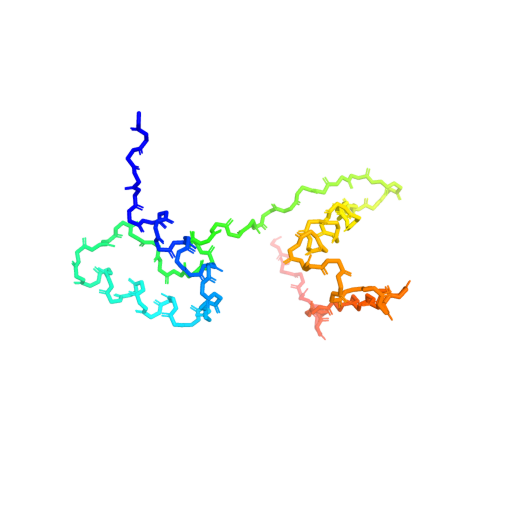11.669 -11.548 -2.248 1.00 80.56 95 SER A N 1
ATOM 760 C CA . SER A 1 95 ? 11.867 -11.990 -0.872 1.00 80.56 95 SER A CA 1
ATOM 761 C C . SER A 1 95 ? 10.614 -12.707 -0.392 1.00 80.56 95 SER A C 1
ATOM 763 O O . SER A 1 95 ? 9.498 -12.248 -0.631 1.00 80.56 95 SER A O 1
ATOM 765 N N . ILE A 1 96 ? 10.805 -13.837 0.279 1.00 76.00 96 ILE A N 1
ATOM 766 C CA . ILE A 1 96 ? 9.737 -14.560 0.965 1.00 76.00 96 ILE A CA 1
ATOM 767 C C . ILE A 1 96 ? 9.931 -14.277 2.452 1.00 76.00 96 ILE A C 1
ATOM 769 O O . ILE A 1 96 ? 10.901 -14.741 3.046 1.00 76.00 96 ILE A O 1
ATOM 773 N N . ASP A 1 97 ? 9.043 -13.470 3.025 1.00 72.75 97 ASP A N 1
ATOM 774 C CA . ASP A 1 97 ? 9.015 -13.211 4.464 1.00 72.75 97 ASP A CA 1
ATOM 775 C C . ASP A 1 97 ? 8.215 -14.313 5.179 1.00 72.75 97 ASP A C 1
ATOM 777 O O . ASP A 1 97 ? 7.271 -14.874 4.618 1.00 72.75 97 ASP A O 1
ATOM 781 N N . GLY A 1 98 ? 8.587 -14.631 6.418 1.00 62.00 98 GLY A N 1
ATOM 782 C CA . GLY A 1 98 ? 7.821 -15.547 7.261 1.00 62.00 98 GLY A CA 1
ATOM 783 C C . GLY A 1 98 ? 7.896 -17.029 6.883 1.00 62.00 98 GLY A C 1
ATOM 784 O O . GLY A 1 98 ? 6.905 -17.740 7.063 1.00 62.00 98 GLY A O 1
ATOM 785 N N . LEU A 1 99 ? 9.053 -17.534 6.428 1.00 61.72 99 LEU A N 1
ATOM 786 C CA . LEU A 1 99 ? 9.297 -18.981 6.506 1.00 61.72 99 LEU A CA 1
ATOM 787 C C . LEU A 1 99 ? 9.001 -19.430 7.950 1.00 61.72 99 LEU A C 1
ATOM 789 O O . LEU A 1 99 ? 9.530 -18.815 8.881 1.00 61.72 99 LEU A O 1
ATOM 793 N N . PRO A 1 100 ? 8.149 -20.447 8.173 1.00 58.25 100 PRO A N 1
ATOM 794 C CA . PRO A 1 100 ? 7.842 -20.883 9.522 1.00 58.25 100 PRO A CA 1
ATOM 795 C C . PRO A 1 100 ? 9.141 -21.333 10.193 1.00 58.25 100 PRO A C 1
ATOM 797 O O . PRO A 1 100 ? 9.697 -22.372 9.845 1.00 58.25 100 PRO A O 1
ATOM 800 N N . LEU A 1 101 ? 9.630 -20.551 11.159 1.00 59.34 101 LEU A N 1
ATOM 801 C CA . LEU A 1 101 ? 10.817 -20.899 11.951 1.00 59.34 101 LEU A CA 1
ATOM 802 C C . LEU A 1 101 ? 10.589 -22.175 12.775 1.00 59.34 101 LEU A C 1
ATOM 804 O O . LEU A 1 101 ? 11.537 -22.838 13.187 1.00 59.34 101 LEU A O 1
ATOM 808 N N . PHE A 1 102 ? 9.324 -22.546 12.972 1.00 65.38 102 PHE A N 1
ATOM 809 C CA . PHE A 1 102 ? 8.902 -23.726 13.704 1.00 65.38 102 PHE A CA 1
ATOM 810 C C . PHE A 1 102 ? 7.766 -24.399 12.932 1.00 65.38 102 PHE A C 1
ATOM 812 O O . PHE A 1 102 ? 6.838 -23.728 12.473 1.00 65.38 102 PHE A O 1
ATOM 819 N N . LYS A 1 103 ? 7.809 -25.732 12.813 1.00 55.16 103 LYS A N 1
ATOM 820 C CA . LYS A 1 103 ? 6.631 -26.516 12.425 1.00 55.16 103 LYS A CA 1
ATOM 821 C C . LYS A 1 103 ? 5.559 -26.231 13.473 1.00 55.16 103 LYS A C 1
ATOM 823 O O . LYS A 1 103 ? 5.717 -26.632 14.622 1.00 55.16 103 LYS A O 1
ATOM 828 N N . SER A 1 104 ? 4.496 -25.524 13.108 1.00 57.28 104 SER A N 1
ATOM 829 C CA . SER A 1 104 ? 3.316 -25.436 13.961 1.00 57.28 104 SER A CA 1
ATOM 830 C C . SER A 1 104 ? 2.844 -26.860 14.253 1.00 57.28 104 SER A C 1
ATOM 832 O O . SER A 1 104 ? 2.508 -27.600 13.326 1.00 57.28 104 SER A O 1
ATOM 834 N N . SER A 1 105 ? 2.883 -27.257 15.525 1.00 55.94 105 SER A N 1
ATOM 835 C CA . SER A 1 105 ? 2.399 -28.549 15.998 1.00 55.94 105 SER A CA 1
ATOM 836 C C . SER A 1 105 ? 0.952 -28.716 15.551 1.00 55.94 105 SER A C 1
ATOM 838 O O . SER A 1 105 ? 0.105 -27.878 15.865 1.00 55.94 105 SER A O 1
ATOM 840 N N . VAL A 1 106 ? 0.661 -29.782 14.809 1.00 50.34 106 VAL A N 1
ATOM 841 C CA . VAL A 1 106 ? -0.716 -30.145 14.474 1.00 50.34 106 VAL A CA 1
ATOM 842 C C . VAL A 1 106 ? -1.443 -30.395 15.791 1.00 50.34 106 VAL A C 1
ATOM 844 O O . VAL A 1 106 ? -1.133 -31.348 16.503 1.00 50.34 106 VAL A O 1
ATOM 847 N N . LYS A 1 107 ? -2.396 -29.528 16.144 1.00 49.00 107 LYS A N 1
ATOM 848 C CA . LYS A 1 107 ? -3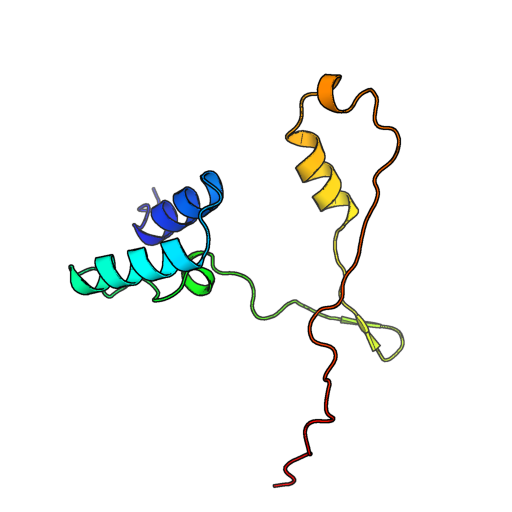.358 -29.838 17.198 1.00 49.00 107 LYS A CA 1
ATOM 849 C C . LYS A 1 107 ? -4.370 -30.790 16.568 1.00 49.00 107 LYS A C 1
ATOM 851 O O . LYS A 1 107 ? -5.291 -30.349 15.888 1.00 49.00 107 LYS A O 1
ATOM 856 N N . VAL A 1 108 ? -4.112 -32.089 16.699 1.00 42.06 108 VAL A N 1
ATOM 857 C CA . VAL A 1 108 ? -5.091 -33.125 16.360 1.00 42.06 108 VAL A CA 1
ATOM 858 C C . VAL A 1 108 ? -6.274 -32.921 17.305 1.00 42.06 108 VAL A C 1
ATOM 860 O O . VAL A 1 108 ? -6.081 -32.866 18.522 1.00 42.06 108 VAL A O 1
ATOM 863 N N . MET A 1 109 ? -7.450 -32.691 16.723 1.00 39.66 109 MET A N 1
ATOM 864 C CA . MET A 1 109 ? -8.729 -32.722 17.429 1.00 39.66 109 MET A CA 1
ATOM 865 C C . MET A 1 109 ? -9.231 -34.158 17.488 1.00 39.66 109 MET A C 1
ATOM 867 O O . MET A 1 109 ? -9.000 -34.881 16.492 1.00 39.66 109 MET A O 1
#

Foldseek 3Di:
DDPDDPLNVLLCVCVVVVPDFVVSLVVQVVVCVVPVVVHDNTNCVSNVPDPDQDWDQDPNDTHHDDPVVVVVVVVPVVDDCVVCVPPPDDDDDDDDPCPPPDDPPPPDD

pLDDT: mean 83.99, std 14.73, range [34.56, 97.56]